Protein AF-A0A6N2SSB1-F1 (afdb_monomer_lite)

Secondary structure (DSSP, 8-state):
------------SS-HHHHHHHHHHHHT--SSS-HHHHHHHHHHHHHHHTT----SHHHHHTHHHHHHHHHHHH-S-TTT--SHHHHHHHHHHHT-TTS----TTTSPPS-----PPPP--TT----------

Radius of gyration: 21.02 Å; chains: 1; bounding box: 49×33×77 Å

Organism: NCBI:txid1689

InterPro domains:
  IPR003812 Fido domain [PF02661] (19-47)
  IPR003812 Fido domain [PS51459] (1-92)
  IPR036597 Fido-like domain superfamily [G3DSA:1.10.3290.10] (11-102)
  IPR036597 Fido-like domain superfamily [SSF140931] (17-102)

Foldseek 3Di:
DDDPDDPPDPDLPDDVVLLVVLLVQLVVVPDPDCSLVVSLVVSQVVVVVVVFDFDCVLCVVCSVLCVVLSCLCPDPDPQSNDNVSNSLSVSCRGPNVPDDRDRPVVDDRPDDPPPDDPPDDPPDDDDDDDDDD

pLDDT: mean 75.75, std 21.1, range [33.97, 97.19]

Sequence (133 aa):
MQPSSAFPQRFSAVPRRYFDFVSGLWQIHPFREGNTRTTAVFTIIYLRRLGFTVVNKPFASNARLFRDALALDNTSDPDFKDPAPLNRFIEKTLFDSSITLERLRDSAPPNQTRTALPCFDPNQSEDNGRCQI

Structure (mmCIF, N/CA/C/O backbone):
data_AF-A0A6N2SSB1-F1
#
_entry.id   AF-A0A6N2SSB1-F1
#
loop_
_atom_site.group_PDB
_atom_site.id
_atom_site.type_symbol
_atom_site.label_atom_id
_atom_site.label_alt_id
_atom_site.label_comp_id
_atom_site.label_asym_id
_atom_site.label_entity_id
_atom_site.label_seq_id
_atom_site.pdbx_PDB_ins_code
_atom_site.Cartn_x
_atom_site.Cartn_y
_atom_site.Cartn_z
_atom_site.occupancy
_atom_site.B_iso_or_equiv
_atom_site.auth_seq_id
_atom_site.auth_comp_id
_atom_site.auth_asym_id
_atom_site.auth_atom_id
_atom_site.pdbx_PDB_model_num
ATOM 1 N N . MET A 1 1 ? 1.907 -3.502 45.875 1.00 43.38 1 MET A N 1
ATOM 2 C CA . MET A 1 1 ? 0.885 -3.462 44.808 1.00 43.38 1 MET A CA 1
ATOM 3 C C . MET A 1 1 ? 1.196 -2.256 43.938 1.00 43.38 1 MET A C 1
ATOM 5 O O . MET A 1 1 ? 0.964 -1.138 44.366 1.00 43.38 1 MET A O 1
ATOM 9 N N . GLN A 1 2 ? 1.858 -2.471 42.804 1.00 41.62 2 GLN A N 1
ATOM 10 C CA . GLN A 1 2 ? 2.142 -1.427 41.814 1.00 41.62 2 GLN A CA 1
ATOM 11 C C . GLN A 1 2 ? 1.144 -1.613 40.665 1.00 41.62 2 GLN A C 1
ATOM 13 O O . GLN A 1 2 ? 0.902 -2.768 40.296 1.00 41.62 2 GLN A O 1
ATOM 18 N N . PRO A 1 3 ? 0.532 -0.551 40.117 1.00 46.78 3 PRO A N 1
ATOM 19 C CA . PRO A 1 3 ? -0.352 -0.704 38.975 1.00 46.78 3 PRO A CA 1
ATOM 20 C C . PRO A 1 3 ? 0.470 -1.121 37.750 1.00 46.78 3 PRO A C 1
ATOM 22 O O . PRO A 1 3 ? 1.358 -0.407 37.286 1.00 46.78 3 PRO A O 1
ATOM 25 N N . SER A 1 4 ? 0.161 -2.313 37.240 1.00 49.69 4 SER A N 1
ATOM 26 C CA . SER A 1 4 ? 0.591 -2.797 35.931 1.00 49.69 4 SER A CA 1
ATOM 27 C C . SER A 1 4 ? -0.144 -1.994 34.856 1.00 49.69 4 SER A C 1
ATOM 29 O O . SER A 1 4 ? -1.220 -2.372 34.400 1.00 49.69 4 SER A O 1
ATOM 31 N N . SER A 1 5 ? 0.389 -0.829 34.501 1.00 61.84 5 SER A N 1
ATOM 32 C CA . SER A 1 5 ? -0.106 -0.038 33.373 1.00 61.84 5 SER A CA 1
ATOM 33 C C . SER A 1 5 ? 1.037 0.750 32.757 1.00 61.84 5 SER A C 1
ATOM 35 O O . SER A 1 5 ? 1.177 1.954 32.955 1.00 61.84 5 SER A O 1
ATOM 37 N N . ALA A 1 6 ? 1.882 0.058 32.008 1.00 47.06 6 ALA A N 1
ATOM 38 C CA . ALA A 1 6 ? 2.792 0.724 31.101 1.00 47.06 6 ALA A CA 1
ATOM 39 C C . ALA A 1 6 ? 3.200 -0.245 29.994 1.00 47.06 6 ALA A C 1
ATOM 41 O O . ALA A 1 6 ? 4.279 -0.826 30.026 1.00 47.06 6 ALA A O 1
ATOM 42 N N . PHE A 1 7 ? 2.362 -0.354 28.964 1.00 44.50 7 PHE A N 1
ATOM 43 C CA . PHE A 1 7 ? 2.901 -0.605 27.632 1.00 44.50 7 PHE A CA 1
ATOM 44 C C . PHE A 1 7 ? 2.930 0.704 26.831 1.00 44.50 7 PHE A C 1
ATOM 46 O O . PHE A 1 7 ? 2.068 0.922 25.984 1.00 44.50 7 PHE A O 1
ATOM 53 N N . PRO A 1 8 ? 3.896 1.609 27.066 1.00 51.97 8 PRO A N 1
ATOM 54 C CA . PRO A 1 8 ? 4.275 2.596 26.083 1.00 51.97 8 PRO A CA 1
ATOM 55 C C . PRO A 1 8 ? 5.495 2.038 25.361 1.00 51.97 8 PRO A C 1
ATOM 57 O O . PRO A 1 8 ? 6.631 2.334 25.715 1.00 51.97 8 PRO A O 1
ATOM 60 N N . GLN A 1 9 ? 5.272 1.192 24.362 1.00 39.72 9 GLN A N 1
ATOM 61 C CA . GLN A 1 9 ? 6.327 0.879 23.413 1.00 39.72 9 GLN A CA 1
ATOM 62 C C . GLN A 1 9 ? 5.796 1.185 22.027 1.00 39.72 9 GLN A C 1
ATOM 64 O O . GLN A 1 9 ? 4.949 0.484 21.480 1.00 39.72 9 GLN A O 1
ATOM 69 N N . ARG A 1 10 ? 6.302 2.299 21.501 1.00 49.25 10 ARG A N 1
ATOM 70 C CA . ARG A 1 10 ? 6.124 2.843 20.156 1.00 49.25 10 ARG A CA 1
ATOM 71 C C . ARG A 1 10 ? 6.793 1.922 19.119 1.00 49.25 10 ARG A C 1
ATOM 73 O O . ARG A 1 10 ? 7.565 2.371 18.285 1.00 49.25 10 ARG A O 1
ATOM 80 N N . PHE A 1 11 ? 6.543 0.620 19.219 1.00 44.78 11 PHE A N 1
ATOM 81 C CA . PHE A 1 11 ? 6.781 -0.351 18.166 1.00 44.78 11 PHE A CA 1
ATOM 82 C C . PHE A 1 11 ? 5.594 -0.214 17.224 1.00 44.78 11 PHE A C 1
ATOM 84 O O . PHE A 1 11 ? 4.458 -0.408 17.652 1.00 44.78 11 PHE A O 1
ATOM 91 N N . SER A 1 12 ? 5.844 0.174 15.973 1.00 55.66 12 SER A N 1
ATOM 92 C CA . SER A 1 12 ? 4.850 0.158 14.897 1.00 55.66 12 SER A CA 1
ATOM 93 C C . SER A 1 12 ? 4.002 -1.108 15.035 1.00 55.66 12 SER A C 1
ATOM 95 O O . SER A 1 12 ? 4.525 -2.214 14.904 1.00 55.66 12 SER A O 1
ATOM 97 N N . ALA A 1 13 ? 2.723 -0.968 15.382 1.00 63.47 13 ALA A N 1
ATOM 98 C CA . ALA A 1 13 ? 1.907 -2.077 15.876 1.00 63.47 13 ALA A CA 1
ATOM 99 C C . ALA A 1 13 ? 1.599 -3.161 14.813 1.00 63.47 13 ALA A C 1
ATOM 101 O O . ALA A 1 13 ? 0.889 -4.125 15.088 1.00 63.47 13 ALA A O 1
ATOM 102 N N . VAL A 1 14 ? 2.196 -3.049 13.621 1.00 71.25 14 VAL A N 1
ATOM 103 C CA . VAL A 1 14 ? 2.289 -4.093 12.600 1.00 71.25 14 VAL A CA 1
ATOM 104 C C . VAL A 1 14 ? 3.758 -4.284 12.184 1.00 71.25 14 VAL A C 1
ATOM 106 O O . VAL A 1 14 ? 4.408 -3.306 11.808 1.00 71.25 14 VAL A O 1
ATOM 109 N N . PRO A 1 15 ? 4.301 -5.520 12.212 1.00 80.50 15 PRO A N 1
ATOM 110 C CA . PRO A 1 15 ? 5.667 -5.793 11.767 1.00 80.50 15 PRO A CA 1
ATOM 111 C C . PRO A 1 15 ? 5.891 -5.428 10.295 1.00 80.50 15 PRO A C 1
ATOM 113 O O . PRO A 1 15 ? 5.079 -5.781 9.443 1.00 80.50 15 PRO A O 1
ATOM 116 N N . ARG A 1 16 ? 7.050 -4.839 9.967 1.00 83.81 16 ARG A N 1
ATOM 117 C CA . ARG A 1 16 ? 7.425 -4.443 8.593 1.00 83.81 16 ARG A CA 1
ATOM 118 C C . ARG A 1 16 ? 7.243 -5.551 7.544 1.00 83.81 16 ARG A C 1
ATOM 120 O O . ARG A 1 16 ? 6.784 -5.273 6.443 1.00 83.81 16 ARG A O 1
ATOM 127 N N . ARG A 1 17 ? 7.496 -6.812 7.914 1.00 86.31 17 ARG A N 1
ATOM 128 C CA . ARG A 1 17 ? 7.315 -7.987 7.037 1.00 86.31 17 ARG A CA 1
ATOM 129 C C . ARG A 1 17 ? 5.903 -8.117 6.461 1.00 86.31 17 ARG 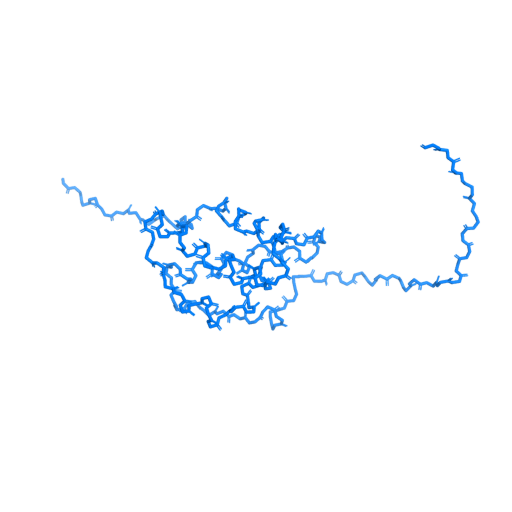A C 1
ATOM 131 O O . ARG A 1 17 ? 5.730 -8.673 5.383 1.00 86.31 17 ARG A O 1
ATOM 138 N N . TYR A 1 18 ? 4.891 -7.622 7.173 1.00 87.62 18 TYR A N 1
ATOM 139 C CA . TYR A 1 18 ? 3.526 -7.566 6.659 1.00 87.62 18 TYR A CA 1
ATOM 140 C C . TYR A 1 18 ? 3.433 -6.623 5.449 1.00 87.62 18 TYR A C 1
ATOM 142 O O . TYR A 1 18 ? 2.816 -6.973 4.443 1.00 87.62 18 TYR A O 1
ATOM 150 N N . PHE A 1 19 ? 4.066 -5.449 5.532 1.00 89.12 19 PHE A N 1
ATOM 151 C CA . PHE A 1 19 ? 4.087 -4.475 4.442 1.00 89.12 19 PHE A CA 1
ATOM 152 C C . PHE A 1 19 ? 4.850 -5.023 3.240 1.00 89.12 19 PHE A C 1
ATOM 154 O O . PHE A 1 19 ? 4.327 -4.951 2.134 1.00 89.12 19 PHE A O 1
ATOM 161 N N . ASP A 1 20 ? 5.994 -5.675 3.465 1.00 91.56 20 ASP A N 1
ATOM 162 C CA . ASP A 1 20 ? 6.781 -6.300 2.392 1.00 91.56 20 ASP A CA 1
ATOM 163 C C . ASP A 1 20 ? 5.969 -7.365 1.641 1.00 91.56 20 ASP A C 1
ATOM 165 O O . ASP A 1 20 ? 6.020 -7.450 0.417 1.00 91.56 20 ASP A O 1
ATOM 169 N N . PHE A 1 21 ? 5.160 -8.150 2.357 1.00 94.44 21 PHE A N 1
ATOM 170 C CA . PHE A 1 21 ? 4.291 -9.147 1.738 1.00 94.44 21 PHE A CA 1
ATOM 171 C C . PHE A 1 21 ? 3.169 -8.520 0.899 1.00 94.44 21 PHE A C 1
ATOM 173 O O . PHE A 1 21 ? 2.922 -8.955 -0.224 1.00 94.44 21 PHE A O 1
ATOM 180 N N . VAL A 1 22 ? 2.496 -7.485 1.414 1.00 94.88 22 VAL A N 1
ATOM 181 C CA . VAL A 1 22 ? 1.456 -6.758 0.661 1.00 94.88 22 VAL A CA 1
ATOM 182 C C . VAL A 1 22 ? 2.048 -6.082 -0.579 1.00 94.88 22 VAL A C 1
ATOM 184 O O . VAL A 1 22 ? 1.446 -6.124 -1.653 1.00 94.88 22 VAL A O 1
ATOM 187 N N . SER A 1 23 ? 3.225 -5.482 -0.421 1.00 95.38 23 SER A N 1
ATOM 188 C CA . SER A 1 23 ? 3.977 -4.815 -1.477 1.00 95.38 23 SER A CA 1
ATOM 189 C C . SER A 1 23 ? 4.402 -5.801 -2.566 1.00 95.38 23 SER A C 1
ATOM 191 O O . SER A 1 23 ? 4.066 -5.613 -3.734 1.00 95.38 23 SER A O 1
ATOM 193 N N . GLY A 1 24 ? 4.995 -6.932 -2.177 1.00 96.06 24 GLY A N 1
ATOM 194 C CA . GLY A 1 24 ? 5.365 -8.006 -3.096 1.00 96.06 24 GLY A CA 1
ATOM 195 C C . GLY A 1 24 ? 4.165 -8.624 -3.817 1.00 96.06 24 GLY A C 1
ATOM 196 O O . GLY A 1 24 ? 4.234 -8.879 -5.017 1.00 96.06 24 GLY A O 1
ATOM 197 N N . LEU A 1 25 ? 3.027 -8.802 -3.132 1.00 95.88 25 LEU A N 1
ATOM 198 C CA . LEU A 1 25 ? 1.793 -9.272 -3.771 1.00 95.88 25 LEU A CA 1
ATOM 199 C C . LEU A 1 25 ? 1.330 -8.317 -4.878 1.00 95.88 25 LEU A C 1
ATOM 201 O O . LEU A 1 25 ? 0.876 -8.766 -5.930 1.00 95.88 25 LEU A O 1
ATOM 205 N N . TRP A 1 26 ? 1.433 -7.005 -4.647 1.00 97.19 26 TRP A N 1
ATOM 206 C CA . TRP A 1 26 ? 1.115 -6.013 -5.669 1.00 97.19 26 TRP A CA 1
ATOM 207 C C . TRP A 1 26 ? 2.100 -6.078 -6.839 1.00 97.19 26 TRP A C 1
ATOM 209 O O . TRP A 1 26 ? 1.636 -6.104 -7.977 1.00 97.19 26 TRP A O 1
ATOM 219 N N . GLN A 1 27 ? 3.406 -6.187 -6.574 1.00 96.81 27 GLN A N 1
ATOM 220 C CA . GLN A 1 27 ? 4.469 -6.238 -7.589 1.00 96.81 27 GLN A CA 1
ATOM 221 C C . GLN A 1 27 ? 4.331 -7.407 -8.574 1.00 96.81 27 GLN A C 1
ATOM 223 O O . GLN A 1 27 ? 4.671 -7.266 -9.746 1.00 96.81 27 GLN A O 1
ATOM 228 N N . ILE A 1 28 ? 3.807 -8.553 -8.126 1.00 96.56 28 ILE A N 1
ATOM 229 C CA . ILE A 1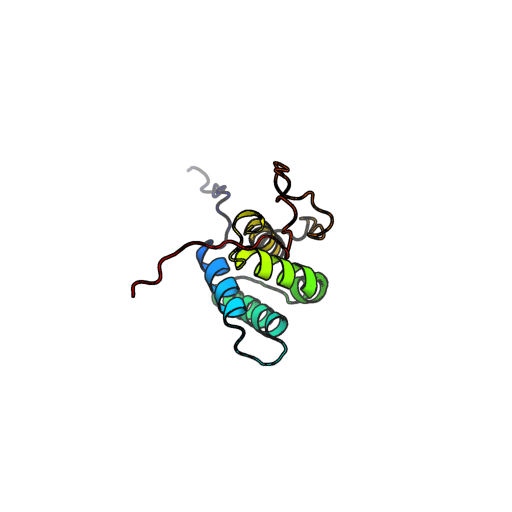 28 ? 3.571 -9.722 -8.991 1.00 96.56 28 ILE A CA 1
ATOM 230 C C . ILE A 1 28 ? 2.541 -9.417 -10.096 1.00 96.56 28 ILE A C 1
ATOM 232 O O . ILE A 1 28 ? 2.552 -10.077 -11.131 1.00 96.56 28 ILE A O 1
ATOM 236 N N . HIS A 1 29 ? 1.659 -8.426 -9.895 1.00 94.69 29 HIS A N 1
ATOM 237 C CA . HIS A 1 29 ? 0.609 -8.026 -10.843 1.00 94.69 29 HIS A CA 1
ATOM 238 C C . HIS A 1 29 ? -0.153 -9.211 -11.483 1.00 94.69 29 HIS A C 1
ATOM 240 O O . HIS A 1 29 ? -0.209 -9.331 -12.708 1.00 94.69 29 HIS A O 1
ATOM 246 N N . PRO A 1 30 ? -0.778 -10.093 -10.678 1.00 95.38 30 PRO A N 1
ATOM 247 C CA . PRO A 1 30 ? -1.371 -11.336 -11.182 1.00 95.38 30 PRO A CA 1
ATOM 248 C C . PRO A 1 30 ? -2.625 -11.140 -12.051 1.00 95.38 30 PRO A C 1
ATOM 250 O O . PRO A 1 30 ? -3.034 -12.065 -12.752 1.00 95.38 30 PRO A O 1
ATOM 253 N N . PHE A 1 31 ? -3.268 -9.969 -12.006 1.00 96.25 31 PHE A N 1
ATOM 254 C CA . PHE A 1 31 ? -4.480 -9.680 -12.774 1.00 96.25 31 PHE A CA 1
ATOM 255 C C . PHE A 1 31 ? -4.203 -8.713 -13.926 1.00 96.25 31 PHE A C 1
ATOM 257 O O . PHE A 1 31 ? -3.360 -7.824 -13.816 1.00 96.25 31 PHE A O 1
ATOM 264 N N . ARG A 1 32 ? -4.991 -8.820 -15.006 1.00 95.56 32 ARG A N 1
ATOM 265 C CA . ARG A 1 32 ? -4.948 -7.862 -16.129 1.00 95.56 32 ARG A CA 1
ATOM 266 C C . ARG A 1 32 ? -5.303 -6.441 -15.691 1.00 95.56 32 ARG A C 1
ATOM 268 O O . ARG A 1 32 ? -4.691 -5.485 -16.146 1.00 95.56 32 ARG A O 1
ATOM 275 N N . GLU A 1 33 ? -6.284 -6.314 -14.801 1.00 95.31 33 GLU A N 1
ATOM 276 C CA . GLU A 1 33 ? -6.751 -5.043 -14.257 1.00 95.31 33 GLU A CA 1
ATOM 277 C C . GLU A 1 33 ? -7.125 -5.199 -12.784 1.00 95.31 33 GLU A C 1
ATOM 279 O O . GLU A 1 33 ? -7.446 -6.285 -12.305 1.00 95.31 33 GLU A O 1
ATOM 284 N N . GLY A 1 34 ? -7.102 -4.086 -12.052 1.00 94.50 34 GLY A N 1
ATOM 285 C CA . GLY A 1 34 ? -7.588 -4.052 -10.676 1.00 94.50 34 GLY A CA 1
ATOM 286 C C . GLY A 1 34 ? -6.597 -4.527 -9.611 1.00 94.50 34 GLY A C 1
ATOM 287 O O . GLY A 1 34 ? -7.008 -4.621 -8.459 1.00 94.50 34 GLY A O 1
ATOM 288 N N . ASN A 1 35 ? -5.311 -4.736 -9.929 1.00 95.69 35 ASN A N 1
ATOM 289 C CA . ASN A 1 35 ? -4.287 -5.162 -8.956 1.00 95.69 35 ASN A CA 1
ATOM 290 C C . ASN A 1 35 ? -4.305 -4.316 -7.674 1.00 95.69 35 ASN A C 1
ATOM 292 O O . ASN A 1 35 ? -4.452 -4.857 -6.587 1.00 95.69 35 ASN A O 1
ATOM 296 N N . THR A 1 36 ? -4.289 -2.984 -7.781 1.00 95.38 36 THR A N 1
ATOM 297 C CA . THR A 1 36 ? -4.359 -2.095 -6.606 1.00 95.38 36 THR A CA 1
ATOM 298 C C . THR A 1 36 ? -5.631 -2.299 -5.776 1.00 95.38 36 THR A C 1
ATOM 300 O O . THR A 1 36 ? -5.565 -2.309 -4.548 1.00 95.38 36 THR A O 1
ATOM 303 N N . ARG A 1 37 ? -6.796 -2.469 -6.419 1.00 95.50 37 ARG A N 1
ATOM 304 C CA . ARG A 1 37 ? -8.070 -2.677 -5.711 1.00 95.50 37 ARG A CA 1
ATOM 305 C C . ARG A 1 37 ? -8.072 -4.030 -5.003 1.00 95.50 37 ARG A C 1
ATOM 307 O O . ARG A 1 37 ? -8.458 -4.099 -3.840 1.00 95.50 37 ARG A O 1
ATOM 314 N N . THR A 1 38 ? -7.621 -5.078 -5.685 1.00 96.44 38 THR A N 1
ATOM 315 C CA . THR A 1 38 ? -7.548 -6.429 -5.126 1.00 96.44 38 THR A CA 1
ATOM 316 C C . THR A 1 38 ? -6.547 -6.501 -3.979 1.00 96.44 38 THR A C 1
ATOM 318 O O . THR A 1 38 ? -6.894 -7.024 -2.924 1.00 96.44 38 THR A O 1
ATOM 321 N N . THR A 1 39 ? -5.363 -5.893 -4.120 1.00 96.50 39 THR A N 1
ATOM 322 C CA . THR A 1 39 ? -4.385 -5.770 -3.031 1.00 96.50 39 THR A CA 1
ATOM 323 C C . THR A 1 39 ? -4.989 -5.032 -1.839 1.00 96.50 39 THR A C 1
ATOM 325 O O . THR A 1 39 ? -4.889 -5.531 -0.728 1.00 96.50 39 THR A O 1
ATOM 328 N N . ALA A 1 40 ? -5.683 -3.904 -2.038 1.00 95.44 40 ALA A N 1
ATOM 329 C CA . ALA A 1 40 ? -6.313 -3.167 -0.937 1.00 95.44 40 ALA A CA 1
ATOM 330 C C . ALA A 1 40 ? -7.347 -4.016 -0.175 1.00 95.44 40 ALA A C 1
ATOM 332 O O . ALA A 1 40 ? -7.330 -4.075 1.055 1.00 95.44 40 ALA A O 1
ATO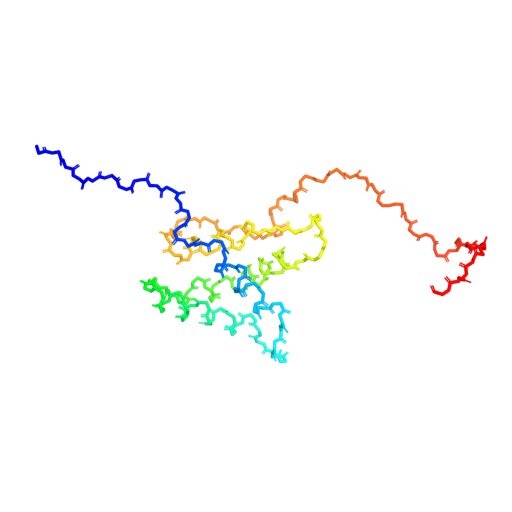M 333 N N . VAL A 1 41 ? -8.228 -4.716 -0.897 1.00 95.38 41 VAL A N 1
ATOM 334 C CA . VAL A 1 41 ? -9.221 -5.619 -0.290 1.00 95.38 41 VAL A CA 1
ATOM 335 C C . VAL A 1 41 ? -8.533 -6.768 0.447 1.00 95.38 41 VAL A C 1
ATOM 337 O O . VAL A 1 41 ? -8.912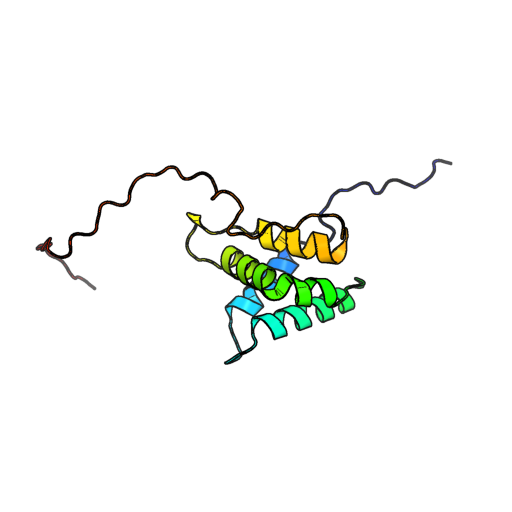 -7.083 1.576 1.00 95.38 41 VAL A O 1
ATOM 340 N N . PHE A 1 42 ? -7.494 -7.355 -0.147 1.00 95.50 42 PHE A N 1
ATOM 341 C CA . PHE A 1 42 ? -6.686 -8.389 0.487 1.00 95.50 42 PHE A CA 1
ATOM 342 C C . PHE A 1 42 ? -6.045 -7.895 1.790 1.00 95.50 42 PHE A C 1
ATOM 344 O O . PHE A 1 42 ? -6.206 -8.542 2.819 1.00 95.50 42 PHE A O 1
ATOM 351 N N . THR A 1 43 ? -5.398 -6.726 1.781 1.00 94.12 43 THR A N 1
ATOM 352 C CA . THR A 1 43 ? -4.802 -6.077 2.960 1.00 94.12 43 THR A CA 1
ATOM 353 C C . THR A 1 43 ? -5.834 -5.909 4.079 1.00 94.12 43 THR A C 1
ATOM 355 O O . THR A 1 43 ? -5.564 -6.264 5.224 1.00 94.12 43 THR A O 1
ATOM 358 N N . ILE A 1 44 ? -7.046 -5.439 3.759 1.00 92.44 44 ILE A N 1
ATOM 359 C CA . ILE A 1 44 ? -8.136 -5.293 4.738 1.00 92.44 44 ILE A CA 1
ATOM 360 C C . ILE A 1 44 ? -8.518 -6.649 5.342 1.00 92.44 44 ILE A C 1
ATOM 362 O O . ILE A 1 44 ? -8.625 -6.773 6.562 1.00 92.44 44 ILE A O 1
ATOM 366 N N . ILE A 1 45 ? -8.746 -7.666 4.505 1.00 94.38 45 ILE A N 1
ATOM 367 C CA . ILE A 1 45 ? -9.145 -9.002 4.969 1.00 94.38 45 ILE A CA 1
ATOM 368 C C . ILE A 1 45 ? -8.024 -9.629 5.802 1.00 94.38 45 ILE A C 1
ATOM 370 O O . ILE A 1 45 ? -8.302 -10.204 6.853 1.00 94.38 45 ILE A O 1
ATOM 374 N N . TYR A 1 46 ? -6.770 -9.489 5.377 1.00 92.56 46 TYR A N 1
ATOM 375 C CA . TYR A 1 46 ? -5.624 -10.067 6.063 1.00 92.56 46 TYR A CA 1
ATOM 376 C C . TYR A 1 46 ? -5.416 -9.436 7.446 1.00 92.56 46 TYR A C 1
ATOM 378 O O . TYR A 1 46 ? -5.334 -10.158 8.436 1.00 92.56 46 TYR A O 1
ATOM 386 N N . LEU A 1 47 ? -5.465 -8.105 7.559 1.00 89.81 47 LEU A N 1
ATOM 387 C CA . LEU A 1 47 ? -5.390 -7.417 8.856 1.00 89.81 47 LEU A CA 1
ATOM 388 C C . LEU A 1 47 ? -6.551 -7.794 9.779 1.00 89.81 47 LEU A C 1
ATOM 390 O O . LEU A 1 47 ? -6.339 -8.032 10.965 1.00 89.81 47 LEU A O 1
ATOM 394 N N . ARG A 1 48 ? -7.769 -7.930 9.241 1.00 89.94 48 ARG A N 1
ATOM 395 C CA . ARG A 1 48 ? -8.920 -8.419 10.017 1.00 89.94 48 ARG A CA 1
ATOM 396 C C . ARG A 1 48 ? -8.713 -9.841 10.528 1.00 89.94 48 ARG A C 1
ATOM 398 O O . ARG A 1 48 ? -9.085 -10.134 11.659 1.00 89.94 48 ARG A O 1
ATOM 405 N N . ARG A 1 49 ? -8.089 -10.720 9.735 1.00 92.12 49 ARG A N 1
ATOM 406 C CA . ARG A 1 49 ? -7.719 -12.076 10.179 1.00 92.12 49 ARG A CA 1
ATOM 407 C C . ARG A 1 49 ? -6.667 -12.072 11.286 1.00 92.12 49 ARG A C 1
ATOM 409 O O . ARG A 1 49 ? -6.679 -12.984 12.102 1.00 92.12 49 ARG A O 1
ATOM 416 N N . LEU A 1 50 ? -5.821 -11.046 11.345 1.00 87.94 50 LEU A N 1
ATOM 417 C CA . LEU A 1 50 ? -4.847 -10.831 12.419 1.00 87.94 50 LEU A CA 1
ATOM 418 C C . LEU A 1 50 ? -5.440 -10.130 13.660 1.00 87.94 50 LEU A C 1
ATOM 420 O O . LEU A 1 50 ? -4.718 -9.904 14.624 1.00 87.94 50 LEU A O 1
ATOM 424 N N . GLY A 1 51 ? -6.737 -9.797 13.657 1.00 87.12 51 GLY A N 1
ATOM 425 C CA . GLY A 1 51 ? -7.435 -9.187 14.796 1.00 87.12 51 GLY A CA 1
ATOM 426 C C . GLY A 1 51 ? -7.548 -7.659 14.753 1.00 87.12 51 GLY A C 1
ATOM 427 O O . GLY A 1 51 ? -8.089 -7.066 15.684 1.00 87.12 51 GLY A O 1
ATOM 428 N N . PHE A 1 52 ? -7.094 -7.001 13.681 1.00 85.56 52 PHE A N 1
ATOM 429 C CA . PHE A 1 52 ? -7.230 -5.548 13.537 1.00 85.56 52 PHE A CA 1
ATOM 430 C C . PHE A 1 52 ? -8.624 -5.145 13.039 1.00 85.56 52 PHE A C 1
ATOM 432 O O . PHE A 1 52 ? -9.188 -5.749 12.123 1.00 85.56 52 PHE A O 1
ATOM 439 N N . THR A 1 53 ? -9.156 -4.045 13.575 1.00 85.31 53 THR A N 1
ATOM 440 C CA . THR A 1 53 ? -10.407 -3.449 13.086 1.00 85.31 53 THR A CA 1
ATOM 441 C C . THR A 1 53 ? -10.109 -2.461 11.964 1.00 85.31 53 THR A C 1
ATOM 443 O O . THR A 1 53 ? -9.811 -1.298 12.205 1.00 85.31 53 THR A O 1
ATOM 446 N N . VAL A 1 54 ? -10.186 -2.934 10.718 1.00 87.06 54 VAL A N 1
ATOM 447 C CA . VAL A 1 54 ? -9.876 -2.124 9.527 1.00 87.06 54 VAL A CA 1
ATOM 448 C C . VAL A 1 54 ? -11.137 -1.825 8.725 1.00 87.06 54 VAL A C 1
ATOM 450 O O . VAL A 1 54 ? -11.922 -2.731 8.431 1.00 87.06 54 VAL A O 1
ATOM 453 N N . VAL A 1 55 ? -11.327 -0.567 8.325 1.00 87.06 55 VAL A N 1
ATOM 454 C CA . VAL A 1 55 ? -12.423 -0.115 7.450 1.00 87.06 55 VAL A CA 1
ATOM 455 C C . VAL A 1 55 ? -11.917 0.170 6.032 1.00 87.06 55 VAL A C 1
ATOM 457 O O . VAL A 1 55 ? -10.763 0.524 5.833 1.00 87.06 55 VAL A O 1
ATOM 460 N N . ASN A 1 56 ? -12.786 0.050 5.024 1.00 88.75 56 ASN A N 1
ATOM 461 C CA . ASN A 1 56 ? -12.413 0.278 3.618 1.00 88.75 56 ASN A CA 1
ATOM 462 C C . ASN A 1 56 ? -12.194 1.766 3.273 1.00 88.75 56 ASN A C 1
ATOM 464 O O . ASN A 1 56 ? -11.510 2.097 2.308 1.00 88.75 56 ASN A O 1
ATOM 468 N N . LYS A 1 57 ? -12.779 2.683 4.053 1.00 88.94 57 LYS A N 1
ATOM 469 C CA . LYS A 1 57 ? -12.825 4.118 3.729 1.00 88.94 57 LYS A CA 1
ATOM 470 C C . LYS A 1 57 ? -11.437 4.734 3.435 1.00 88.94 57 LYS A C 1
ATOM 472 O O . LYS A 1 57 ? -11.326 5.387 2.401 1.00 88.94 57 LYS A O 1
ATOM 477 N N . PRO A 1 58 ? -10.370 4.497 4.228 1.00 87.12 58 PRO A N 1
ATOM 478 C CA . PRO A 1 58 ? -9.032 5.017 3.933 1.00 87.12 58 PRO A CA 1
ATOM 479 C C . PRO A 1 58 ? -8.472 4.546 2.588 1.00 87.12 58 PRO A C 1
ATOM 481 O O . PRO A 1 58 ? -7.914 5.361 1.856 1.00 87.12 58 PRO A O 1
ATOM 484 N N . PHE A 1 59 ? -8.679 3.276 2.226 1.00 90.50 59 PHE A N 1
ATOM 485 C CA . PHE A 1 59 ? -8.242 2.711 0.946 1.00 90.50 59 PHE A CA 1
ATOM 486 C C . PHE A 1 59 ? -9.026 3.287 -0.234 1.00 90.50 59 PHE A C 1
ATOM 488 O O . PHE A 1 59 ? -8.431 3.662 -1.241 1.00 90.50 59 PHE A O 1
ATOM 495 N N . ALA A 1 60 ? -10.348 3.414 -0.104 1.00 88.75 60 ALA A N 1
ATOM 496 C CA . ALA A 1 60 ? -11.193 3.976 -1.153 1.00 88.75 60 ALA A CA 1
ATOM 497 C C . ALA A 1 60 ? -10.887 5.463 -1.406 1.00 88.75 60 ALA A C 1
ATOM 499 O O . ALA A 1 60 ? -10.750 5.881 -2.554 1.00 88.75 60 ALA A O 1
ATOM 500 N N . SER A 1 61 ? -10.730 6.256 -0.340 1.00 88.88 61 SER A N 1
ATOM 501 C CA . SER A 1 61 ? -10.477 7.699 -0.440 1.00 88.88 61 SER A CA 1
ATOM 502 C C . SER A 1 61 ? -9.049 8.050 -0.871 1.00 88.88 61 SER A C 1
ATOM 504 O O . SER A 1 61 ? -8.826 9.151 -1.362 1.00 88.88 61 SER A O 1
ATOM 506 N N . ASN A 1 62 ? -8.086 7.135 -0.719 1.00 90.56 62 ASN A N 1
ATOM 507 C CA . ASN A 1 62 ? -6.666 7.387 -0.995 1.00 90.56 62 ASN A CA 1
ATOM 508 C C . ASN A 1 62 ? -6.051 6.341 -1.939 1.00 90.56 62 ASN A C 1
ATOM 510 O O . ASN A 1 62 ? -4.848 6.093 -1.891 1.00 90.56 62 ASN A O 1
ATOM 514 N N . ALA A 1 63 ? -6.851 5.733 -2.819 1.00 90.62 63 ALA A N 1
ATOM 515 C CA . ALA A 1 63 ? -6.412 4.631 -3.681 1.00 90.62 63 ALA A CA 1
ATOM 516 C C . ALA A 1 63 ? -5.167 4.967 -4.524 1.00 90.62 63 ALA A C 1
ATOM 518 O O . ALA A 1 63 ? -4.286 4.127 -4.703 1.00 90.62 63 ALA A O 1
ATOM 519 N N . ARG A 1 64 ? -5.072 6.210 -5.016 1.00 91.94 64 ARG A N 1
ATOM 520 C CA . ARG A 1 64 ? -3.902 6.684 -5.766 1.00 91.94 64 ARG A CA 1
ATOM 521 C C . ARG A 1 64 ? -2.649 6.743 -4.895 1.00 91.94 64 ARG A C 1
ATOM 523 O O . ARG A 1 64 ? -1.608 6.275 -5.325 1.00 91.94 64 ARG A O 1
ATOM 530 N N . LEU A 1 65 ? -2.764 7.270 -3.678 1.00 92.50 65 LEU A N 1
ATOM 531 C CA . LEU A 1 65 ? -1.641 7.346 -2.746 1.00 92.50 65 LEU A CA 1
ATOM 532 C C . LEU A 1 65 ? -1.188 5.950 -2.318 1.00 92.50 65 LEU A C 1
ATOM 534 O O . LEU A 1 65 ? 0.006 5.693 -2.284 1.00 92.50 65 LEU A O 1
ATOM 538 N N . PHE A 1 66 ? -2.127 5.031 -2.075 1.00 94.50 66 PHE A N 1
ATOM 539 C CA . PHE A 1 66 ? -1.801 3.636 -1.785 1.00 94.50 66 PHE A CA 1
ATOM 540 C C . PHE A 1 66 ? -1.029 2.978 -2.938 1.00 94.50 66 PHE A C 1
ATOM 542 O O . PHE A 1 66 ? -0.001 2.354 -2.704 1.00 94.50 66 PHE A O 1
ATOM 549 N N . ARG A 1 67 ? -1.467 3.171 -4.191 1.00 95.38 67 ARG A N 1
ATOM 550 C CA . ARG A 1 67 ? -0.731 2.702 -5.377 1.00 95.38 67 ARG A CA 1
ATOM 551 C C . ARG A 1 67 ? 0.671 3.303 -5.456 1.00 95.38 67 ARG A C 1
ATOM 553 O O . ARG A 1 67 ? 1.622 2.574 -5.701 1.00 95.38 67 ARG A O 1
ATOM 560 N N . ASP A 1 68 ? 0.782 4.617 -5.295 1.00 95.44 68 ASP A N 1
ATOM 561 C CA . ASP A 1 68 ? 2.054 5.322 -5.448 1.00 95.44 68 ASP A CA 1
ATOM 562 C C . ASP A 1 68 ? 3.040 4.897 -4.342 1.00 95.44 68 ASP A C 1
ATOM 564 O O . ASP A 1 68 ? 4.210 4.664 -4.618 1.00 95.44 68 ASP A O 1
ATOM 568 N N . ALA A 1 69 ? 2.550 4.672 -3.120 1.00 95.19 69 ALA A N 1
ATOM 569 C CA . ALA A 1 69 ? 3.336 4.114 -2.024 1.00 95.19 69 ALA A CA 1
ATOM 570 C C . ALA A 1 69 ? 3.829 2.682 -2.305 1.00 95.19 69 ALA A C 1
ATOM 572 O O . ALA A 1 69 ? 4.979 2.367 -2.015 1.00 95.19 69 ALA A O 1
ATOM 573 N N . LEU A 1 70 ? 2.990 1.824 -2.899 1.00 96.06 70 LEU A N 1
ATOM 574 C CA . LEU A 1 70 ? 3.398 0.477 -3.324 1.00 96.06 70 LEU A CA 1
ATOM 575 C C . LEU A 1 70 ? 4.450 0.526 -4.443 1.00 96.06 70 LEU A C 1
ATOM 577 O O . LEU A 1 70 ? 5.373 -0.283 -4.451 1.00 96.06 70 LEU A O 1
ATOM 581 N N . ALA A 1 71 ? 4.335 1.475 -5.375 1.00 95.56 71 ALA A N 1
ATOM 582 C CA . ALA A 1 71 ? 5.311 1.650 -6.447 1.00 95.56 71 ALA A CA 1
ATOM 583 C C . ALA A 1 71 ? 6.682 2.102 -5.912 1.00 95.56 71 ALA A C 1
ATOM 585 O O . ALA A 1 71 ? 7.702 1.559 -6.331 1.00 95.56 71 ALA A O 1
ATOM 586 N N . LEU A 1 72 ? 6.712 3.042 -4.960 1.00 94.88 72 LEU A N 1
ATOM 587 C CA . LEU A 1 72 ? 7.957 3.494 -4.322 1.00 94.88 72 LEU A CA 1
ATOM 588 C C . LEU A 1 72 ? 8.614 2.408 -3.466 1.00 94.88 72 LEU A C 1
ATOM 590 O O . LEU A 1 72 ? 9.836 2.335 -3.411 1.00 94.88 72 LEU A O 1
ATOM 594 N N . ASP A 1 73 ? 7.837 1.535 -2.827 1.00 95.19 73 ASP A N 1
ATOM 595 C CA . ASP A 1 73 ? 8.406 0.440 -2.034 1.00 95.19 73 ASP A CA 1
ATOM 596 C C . ASP A 1 73 ? 9.006 -0.674 -2.925 1.00 95.19 73 ASP A C 1
ATOM 598 O O . ASP A 1 73 ? 9.995 -1.311 -2.551 1.00 95.19 73 ASP A O 1
ATOM 602 N N . ASN A 1 74 ? 8.469 -0.867 -4.139 1.00 94.94 74 ASN A N 1
ATOM 603 C CA . ASN A 1 74 ? 8.923 -1.906 -5.075 1.00 94.94 74 ASN A CA 1
ATOM 604 C C . ASN A 1 74 ? 9.886 -1.437 -6.172 1.00 94.94 74 ASN A C 1
ATOM 606 O O . ASN A 1 74 ? 10.408 -2.281 -6.904 1.00 94.94 74 ASN A O 1
ATOM 610 N N . THR A 1 75 ? 10.135 -0.134 -6.323 1.00 94.12 75 THR A N 1
ATOM 611 C CA . THR A 1 75 ? 11.046 0.340 -7.372 1.00 94.12 75 THR A CA 1
ATOM 612 C C . THR A 1 75 ? 12.441 -0.280 -7.221 1.00 94.12 75 THR A C 1
ATOM 614 O O . THR A 1 75 ? 12.925 -0.554 -6.115 1.00 94.12 75 THR A O 1
ATOM 617 N N . SER A 1 76 ? 13.066 -0.551 -8.368 1.00 91.69 76 SER A N 1
ATOM 618 C CA . SER A 1 76 ? 14.445 -1.048 -8.445 1.00 91.69 76 SER A CA 1
ATOM 619 C C . SER A 1 76 ? 15.465 0.088 -8.402 1.00 91.69 76 SER A C 1
ATOM 621 O O . SER A 1 76 ? 16.630 -0.162 -8.116 1.00 91.69 76 SER A O 1
ATOM 623 N N . ASP A 1 77 ? 15.025 1.320 -8.673 1.00 93.19 77 ASP A N 1
ATOM 624 C CA . ASP A 1 77 ? 15.868 2.507 -8.599 1.00 93.19 77 ASP A CA 1
ATOM 625 C C . ASP A 1 77 ? 16.070 2.913 -7.126 1.00 93.19 77 ASP A C 1
ATOM 627 O O . ASP A 1 77 ? 15.089 3.257 -6.454 1.00 93.19 77 ASP A O 1
ATOM 631 N N . PRO A 1 78 ? 17.304 2.854 -6.594 1.00 90.62 78 PRO A N 1
ATOM 632 C CA . PRO A 1 78 ? 17.572 3.153 -5.193 1.00 90.62 78 PRO A CA 1
ATOM 633 C C . PRO A 1 78 ? 17.278 4.610 -4.822 1.00 90.62 78 PRO A C 1
ATOM 635 O O . PRO A 1 78 ? 16.923 4.858 -3.672 1.00 90.62 78 PRO A O 1
ATOM 638 N N . ASP A 1 79 ? 17.359 5.549 -5.769 1.00 90.31 79 ASP A N 1
ATOM 639 C CA . ASP A 1 79 ? 17.158 6.978 -5.500 1.00 90.31 79 ASP A CA 1
ATOM 640 C C . ASP A 1 79 ? 15.680 7.308 -5.242 1.00 90.31 79 ASP A C 1
ATOM 642 O O . ASP A 1 79 ? 15.351 8.272 -4.548 1.00 90.31 79 ASP A O 1
ATOM 646 N N . PHE A 1 80 ? 14.776 6.477 -5.767 1.00 87.31 80 PHE A N 1
ATOM 647 C CA . PHE A 1 80 ? 13.329 6.619 -5.591 1.00 87.31 80 PHE A CA 1
ATOM 648 C C . PHE A 1 80 ? 12.729 5.590 -4.633 1.00 87.31 80 PHE A C 1
ATOM 650 O O . PHE A 1 80 ? 11.527 5.641 -4.362 1.00 87.31 80 PHE A O 1
ATOM 657 N N . LYS A 1 81 ? 13.524 4.640 -4.130 1.00 91.06 81 LYS A N 1
ATOM 658 C CA . LYS A 1 81 ? 13.019 3.593 -3.247 1.00 91.06 81 LYS A CA 1
ATOM 659 C C . LYS A 1 81 ? 12.735 4.149 -1.861 1.00 91.06 81 LYS A C 1
ATOM 661 O O . LYS A 1 81 ? 13.651 4.435 -1.095 1.00 91.06 81 LYS A O 1
ATOM 666 N N . ASP A 1 82 ? 11.455 4.239 -1.517 1.00 91.44 82 ASP A N 1
ATOM 667 C CA . ASP A 1 82 ? 11.022 4.756 -0.223 1.00 91.44 82 ASP A CA 1
ATOM 668 C C . ASP A 1 82 ? 9.860 3.931 0.358 1.00 91.44 82 ASP A C 1
ATOM 670 O O . ASP A 1 82 ? 8.740 3.976 -0.162 1.00 91.44 82 ASP A O 1
ATOM 674 N N . PRO A 1 83 ? 10.084 3.194 1.462 1.00 89.88 83 PRO A N 1
ATOM 675 C CA . PRO A 1 83 ? 9.024 2.468 2.153 1.00 89.88 83 PRO A CA 1
ATOM 676 C C . PRO A 1 83 ? 8.156 3.354 3.060 1.00 89.88 83 PRO A C 1
ATOM 678 O O . PRO A 1 83 ? 7.093 2.925 3.524 1.00 89.88 83 PRO A O 1
ATOM 681 N N . ALA A 1 84 ? 8.609 4.566 3.396 1.0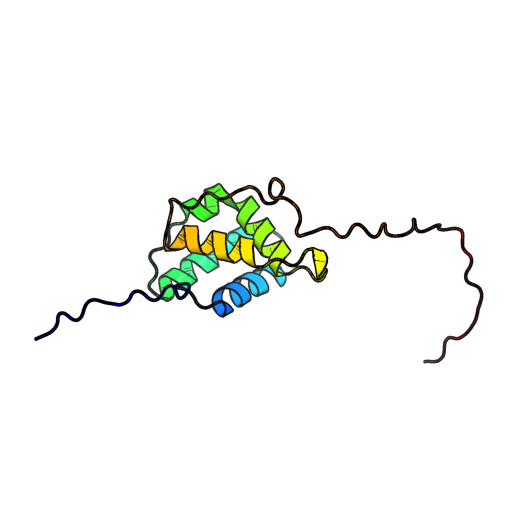0 90.12 84 ALA A N 1
ATOM 682 C CA . ALA A 1 84 ? 7.958 5.411 4.391 1.00 90.12 84 ALA A CA 1
ATOM 683 C C . ALA A 1 84 ? 6.513 5.798 4.016 1.00 90.12 84 ALA A C 1
ATOM 685 O O . ALA A 1 84 ? 5.656 5.755 4.906 1.00 90.12 84 ALA A O 1
ATOM 686 N N . PRO A 1 85 ? 6.178 6.106 2.746 1.00 91.56 85 PRO A N 1
ATOM 687 C CA . PRO A 1 85 ? 4.807 6.346 2.309 1.00 91.56 85 PRO A CA 1
ATOM 688 C C . PRO A 1 85 ? 3.855 5.192 2.620 1.00 91.56 85 PRO A C 1
ATOM 690 O O . PRO A 1 85 ? 2.739 5.424 3.092 1.00 91.56 85 PRO A O 1
ATOM 693 N N . LEU A 1 86 ? 4.295 3.950 2.398 1.00 92.12 86 LEU A N 1
ATOM 694 C CA . LEU A 1 86 ? 3.476 2.763 2.633 1.00 92.12 86 LEU A CA 1
ATOM 695 C C . LEU A 1 86 ? 3.264 2.536 4.133 1.00 92.12 86 LEU A C 1
ATOM 697 O O . LEU A 1 86 ? 2.131 2.320 4.566 1.00 92.12 86 LEU A O 1
ATOM 701 N N . ASN A 1 87 ? 4.327 2.674 4.931 1.00 89.69 87 ASN A N 1
ATOM 702 C CA . ASN A 1 87 ? 4.246 2.564 6.389 1.00 89.69 87 ASN A CA 1
ATOM 703 C C . ASN A 1 87 ? 3.280 3.609 6.970 1.00 89.69 87 ASN A C 1
ATOM 705 O O . ASN A 1 87 ? 2.342 3.251 7.682 1.00 89.69 87 ASN A O 1
ATOM 709 N N . ARG A 1 88 ? 3.434 4.887 6.589 1.00 87.62 88 ARG A N 1
ATOM 710 C CA . ARG A 1 88 ? 2.553 5.984 7.033 1.00 87.62 88 ARG A CA 1
ATOM 711 C C . ARG A 1 88 ? 1.100 5.753 6.638 1.00 87.62 88 ARG A C 1
ATOM 713 O O . ARG A 1 88 ? 0.191 6.032 7.419 1.00 87.62 88 ARG A O 1
ATOM 720 N N . PHE A 1 89 ? 0.870 5.244 5.428 1.00 88.94 89 PHE A N 1
ATOM 721 C CA . PHE A 1 89 ? -0.474 4.942 4.954 1.00 88.94 89 PHE A CA 1
ATOM 722 C C . PHE A 1 89 ? -1.174 3.909 5.844 1.00 88.94 89 PHE A C 1
ATOM 724 O O . PHE A 1 89 ? -2.334 4.099 6.230 1.00 88.94 89 PHE A O 1
ATOM 731 N N . ILE A 1 90 ? -0.478 2.825 6.191 1.00 83.56 90 ILE A N 1
ATOM 732 C CA . ILE A 1 90 ? -1.066 1.769 7.013 1.00 83.56 90 ILE A CA 1
ATOM 733 C C . ILE A 1 90 ? -1.180 2.195 8.478 1.00 83.56 90 ILE A C 1
ATOM 735 O O . ILE A 1 90 ? -2.215 1.941 9.087 1.00 83.56 90 ILE A O 1
ATOM 739 N N . GLU A 1 91 ? -0.198 2.910 9.027 1.00 82.56 91 GLU A N 1
ATOM 740 C CA . GLU A 1 91 ? -0.284 3.474 10.380 1.00 82.56 91 GLU A CA 1
ATOM 741 C C . GLU A 1 91 ? -1.517 4.369 10.546 1.00 82.56 91 GLU A C 1
ATOM 743 O O . GLU A 1 91 ? -2.290 4.185 11.489 1.00 82.56 91 GLU A O 1
ATOM 748 N N . LYS A 1 92 ? -1.774 5.260 9.578 1.00 82.56 92 LYS A N 1
ATOM 749 C CA . LYS A 1 92 ? -2.999 6.069 9.560 1.00 82.56 92 LYS A CA 1
ATOM 750 C C . LYS A 1 92 ? -4.261 5.214 9.498 1.00 82.56 92 LYS A C 1
ATOM 752 O O . LYS A 1 92 ? -5.277 5.530 10.112 1.00 82.56 92 LYS A O 1
ATOM 757 N N . THR A 1 93 ? -4.215 4.149 8.706 1.00 81.50 93 THR A N 1
ATOM 758 C CA . THR A 1 93 ? -5.364 3.268 8.490 1.00 81.50 93 THR A CA 1
ATOM 759 C C . THR A 1 93 ? -5.691 2.420 9.722 1.00 81.50 93 THR A C 1
ATOM 761 O O . THR A 1 93 ? -6.853 2.068 9.916 1.00 81.50 93 THR A O 1
ATOM 764 N N . LEU A 1 94 ? -4.689 2.091 10.540 1.00 78.31 94 LEU A N 1
ATOM 765 C CA . LEU A 1 94 ? -4.816 1.171 11.669 1.00 78.31 94 LEU A CA 1
ATOM 766 C C . LEU A 1 94 ? -4.947 1.845 13.031 1.00 78.31 94 LEU A C 1
ATOM 768 O O . LEU A 1 94 ? -5.674 1.329 13.877 1.00 78.31 94 LEU A O 1
ATOM 772 N N . PHE A 1 95 ? -4.226 2.941 13.264 1.00 71.75 95 PHE A N 1
ATOM 773 C CA . PHE A 1 95 ? -4.015 3.455 14.619 1.00 71.75 95 PHE A CA 1
ATOM 774 C C . PHE A 1 95 ? -4.450 4.904 14.782 1.00 71.75 95 PHE A C 1
ATOM 776 O O . PHE A 1 95 ? -5.009 5.243 15.821 1.00 71.75 95 PHE A O 1
ATOM 783 N N . ASP A 1 96 ? -4.219 5.753 13.777 1.00 66.94 96 ASP A N 1
ATOM 784 C CA . ASP A 1 96 ? -4.425 7.189 13.944 1.00 66.94 96 ASP A CA 1
ATOM 785 C C . ASP A 1 96 ? -4.949 7.881 12.680 1.00 66.94 96 ASP A C 1
ATOM 787 O O . ASP A 1 96 ? -4.202 8.272 11.781 1.00 66.94 96 ASP A O 1
ATOM 791 N N . SER A 1 97 ? -6.262 8.113 12.645 1.00 63.62 97 SER A N 1
ATOM 792 C CA . SER A 1 97 ? -6.903 8.861 11.564 1.00 63.62 97 SER A CA 1
ATOM 793 C C . SER A 1 97 ? -6.491 10.340 11.490 1.00 63.62 97 SER A C 1
ATOM 795 O O . SER A 1 97 ? -6.766 10.966 10.463 1.00 63.62 97 SER A O 1
ATOM 797 N N . SER A 1 98 ? -5.864 10.900 12.537 1.00 60.91 98 SER A N 1
ATOM 798 C CA . SER A 1 98 ? -5.439 12.308 12.605 1.00 60.91 98 SER A CA 1
ATOM 799 C C . SER A 1 98 ? -4.155 12.607 11.821 1.00 60.91 98 SER A C 1
ATOM 801 O O . SER A 1 98 ? -3.904 13.763 11.487 1.00 60.91 98 SER A O 1
ATOM 803 N N . ILE A 1 99 ? -3.383 11.579 11.440 1.00 66.81 99 ILE A N 1
ATOM 804 C CA . ILE A 1 99 ? -2.197 11.728 10.585 1.00 66.81 99 ILE A CA 1
ATOM 805 C C . ILE A 1 99 ? -2.604 12.331 9.234 1.00 66.81 99 ILE A C 1
ATOM 807 O O . ILE A 1 99 ? -3.453 11.781 8.532 1.00 66.81 99 ILE A O 1
ATOM 811 N N . THR A 1 100 ? -1.977 13.425 8.800 1.00 71.69 100 THR A N 1
ATOM 812 C CA . THR A 1 100 ? -2.190 13.990 7.454 1.00 71.69 100 THR A CA 1
ATOM 813 C C . THR A 1 100 ? -1.447 13.159 6.404 1.00 71.69 100 THR A C 1
ATOM 815 O O . THR A 1 100 ? -0.271 12.851 6.572 1.00 71.69 100 THR A O 1
ATOM 818 N N . LEU A 1 101 ? -2.133 12.774 5.318 1.00 74.94 101 LEU A N 1
ATOM 819 C CA . LEU A 1 101 ? -1.482 12.153 4.158 1.00 74.94 101 LEU A CA 1
ATOM 820 C C . LEU A 1 101 ? -1.239 13.234 3.116 1.00 74.94 101 LEU A C 1
ATOM 822 O O . LEU A 1 101 ? -2.191 13.733 2.515 1.00 74.94 101 LEU A O 1
ATOM 826 N N . GLU A 1 102 ? 0.020 13.585 2.909 1.00 77.81 102 GLU A N 1
ATOM 827 C CA . GLU A 1 102 ? 0.407 14.473 1.820 1.00 77.81 102 GLU A CA 1
ATOM 828 C C . GLU A 1 102 ? 0.479 13.691 0.510 1.00 77.81 102 GLU A C 1
ATOM 830 O O . GLU A 1 102 ? 0.766 12.488 0.490 1.00 77.81 102 GLU A O 1
ATOM 835 N N . ARG A 1 103 ? 0.186 14.354 -0.613 1.00 78.62 103 ARG A N 1
ATOM 836 C CA . ARG A 1 103 ? 0.377 13.706 -1.911 1.00 78.62 103 ARG A CA 1
ATOM 837 C C . ARG A 1 103 ? 1.876 13.550 -2.113 1.00 78.62 103 ARG A C 1
ATOM 839 O O . ARG A 1 103 ? 2.614 14.515 -1.979 1.00 78.62 103 ARG A O 1
ATOM 846 N N . LEU A 1 104 ? 2.302 12.370 -2.547 1.00 78.75 104 LEU A N 1
ATOM 847 C CA . LEU A 1 104 ? 3.728 12.058 -2.721 1.00 78.75 104 LEU A CA 1
ATOM 848 C C . LEU A 1 104 ? 4.436 12.941 -3.759 1.00 78.75 104 LEU A C 1
ATOM 850 O O . LEU A 1 104 ? 5.655 13.028 -3.784 1.00 78.75 104 LEU A O 1
ATOM 854 N N . ARG A 1 105 ? 3.666 13.622 -4.612 1.00 73.06 105 ARG A N 1
ATOM 855 C CA . ARG A 1 105 ? 4.184 14.610 -5.565 1.00 73.06 105 ARG A CA 1
ATOM 856 C C . ARG A 1 105 ? 4.487 15.978 -4.927 1.00 73.06 105 ARG A C 1
ATOM 858 O O . ARG A 1 105 ? 5.192 16.770 -5.535 1.00 73.06 105 ARG A O 1
ATOM 865 N N . ASP A 1 106 ? 3.844 16.281 -3.798 1.00 69.25 106 ASP A N 1
ATOM 866 C CA . ASP A 1 106 ? 3.922 17.574 -3.112 1.00 69.25 106 ASP A CA 1
ATOM 867 C C . ASP A 1 106 ? 5.011 17.533 -2.013 1.00 69.25 106 ASP A C 1
ATOM 869 O O . ASP A 1 106 ? 5.523 18.573 -1.608 1.00 69.25 106 ASP A O 1
ATOM 873 N N . SER A 1 107 ? 5.413 16.333 -1.572 1.00 60.81 107 SER A N 1
ATOM 874 C CA . SER A 1 107 ? 6.577 16.115 -0.711 1.00 60.81 107 SER A CA 1
ATOM 875 C C . SER A 1 107 ? 7.880 16.358 -1.475 1.00 60.81 107 SER A C 1
ATOM 877 O O . SER A 1 107 ? 8.061 15.847 -2.582 1.00 60.81 107 SER A O 1
ATOM 879 N N . ALA A 1 108 ? 8.795 17.130 -0.879 1.00 54.41 108 ALA A N 1
ATOM 880 C CA . ALA A 1 108 ? 10.118 17.371 -1.446 1.00 54.41 108 ALA A CA 1
ATOM 881 C C . ALA A 1 108 ? 10.827 16.033 -1.738 1.00 54.41 108 ALA A C 1
ATOM 883 O O . ALA A 1 108 ? 10.750 15.120 -0.910 1.00 54.41 108 ALA A O 1
ATOM 884 N N . PRO A 1 109 ? 11.509 15.894 -2.890 1.00 53.84 109 PRO A N 1
ATOM 885 C CA . PRO A 1 109 ? 12.252 14.682 -3.193 1.00 53.84 109 PRO A CA 1
ATOM 886 C C . PRO A 1 109 ? 13.315 14.445 -2.109 1.00 53.84 109 PRO A C 1
ATOM 888 O O . PRO A 1 109 ? 13.896 15.419 -1.611 1.00 53.84 109 PRO A O 1
ATOM 891 N N . PRO A 1 110 ? 13.586 13.183 -1.736 1.00 49.44 110 PRO A N 1
ATOM 892 C CA . PRO A 1 110 ? 14.698 12.877 -0.851 1.00 49.44 110 PRO A CA 1
ATOM 893 C C . PRO A 1 110 ? 15.981 13.470 -1.452 1.00 49.44 110 PRO A C 1
ATOM 895 O O . PRO A 1 110 ? 16.225 13.351 -2.649 1.00 49.44 110 PRO A O 1
ATOM 898 N N . ASN A 1 111 ? 16.708 14.210 -0.611 1.00 47.59 111 ASN A N 1
ATOM 899 C CA . ASN A 1 111 ? 17.930 14.979 -0.866 1.00 47.59 111 ASN A CA 1
ATOM 900 C C . ASN A 1 111 ? 18.594 14.718 -2.238 1.00 47.59 111 ASN A C 1
ATOM 902 O O . ASN A 1 111 ? 19.444 13.842 -2.383 1.00 47.59 111 ASN A O 1
ATOM 906 N N . GLN A 1 112 ? 18.223 15.506 -3.252 1.00 51.50 112 GLN A N 1
ATOM 907 C CA . GLN A 1 112 ? 18.894 15.483 -4.549 1.00 51.50 112 GLN A CA 1
ATOM 908 C C . GLN A 1 112 ? 20.267 16.145 -4.414 1.00 51.50 112 GLN A C 1
ATOM 910 O O . GLN A 1 112 ? 20.392 17.365 -4.547 1.00 51.50 112 GLN A O 1
ATOM 915 N N . THR A 1 113 ? 21.322 15.353 -4.238 1.00 39.41 113 THR A N 1
ATOM 916 C CA . THR A 1 113 ? 22.624 15.757 -4.774 1.00 39.41 113 THR A CA 1
ATOM 917 C C . THR A 1 113 ? 22.465 15.732 -6.289 1.00 39.41 113 THR A C 1
ATOM 919 O O . THR A 1 113 ? 22.548 14.680 -6.914 1.00 39.41 113 THR A O 1
ATOM 922 N N . ARG A 1 114 ? 22.135 16.883 -6.887 1.00 42.22 114 ARG A N 1
ATOM 923 C CA . ARG A 1 114 ? 22.116 17.050 -8.344 1.00 42.22 114 ARG A CA 1
ATOM 924 C C . ARG A 1 114 ? 23.540 16.880 -8.875 1.00 42.22 114 ARG A C 1
ATOM 926 O O . ARG A 1 114 ? 24.226 17.868 -9.115 1.00 42.22 114 ARG A O 1
ATOM 933 N N . THR A 1 115 ? 23.971 15.650 -9.108 1.00 39.25 115 THR A N 1
ATOM 934 C CA . THR A 1 115 ? 24.939 15.397 -10.169 1.00 39.25 115 THR A CA 1
ATOM 935 C C . THR A 1 115 ? 24.103 15.235 -11.425 1.00 39.25 115 THR A C 1
ATOM 937 O O . THR A 1 115 ? 23.397 14.244 -11.586 1.00 39.25 115 THR A O 1
ATOM 940 N N . ALA A 1 116 ? 24.082 16.275 -12.258 1.00 39.44 116 ALA A N 1
ATOM 941 C CA . ALA A 1 116 ? 23.451 16.210 -13.565 1.00 39.44 116 ALA A CA 1
ATOM 942 C C . ALA A 1 116 ? 23.964 14.958 -14.292 1.00 39.44 116 ALA A C 1
ATOM 944 O O . ALA A 1 116 ? 25.173 14.810 -14.476 1.00 39.44 116 ALA A O 1
ATOM 945 N N . LEU A 1 117 ? 23.059 14.054 -14.672 1.00 47.91 117 LEU A N 1
ATOM 946 C CA . LEU A 1 117 ? 23.390 13.011 -15.634 1.00 47.91 117 LEU A CA 1
ATOM 947 C C . LEU A 1 117 ? 23.870 13.729 -16.906 1.00 47.91 117 LEU A C 1
ATOM 949 O O . LEU A 1 117 ? 23.152 14.616 -17.383 1.00 47.91 117 LEU A O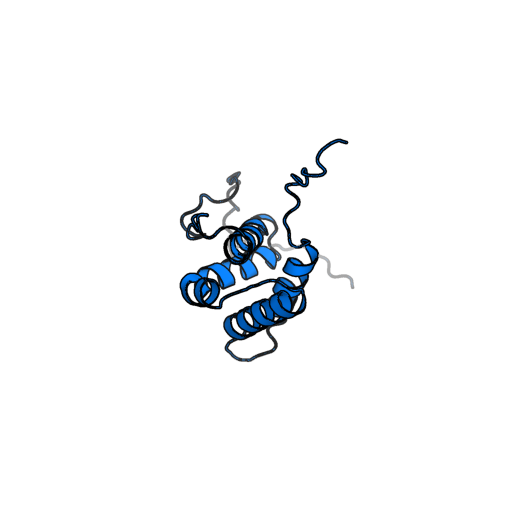 1
ATOM 953 N N . PRO A 1 118 ? 25.068 13.425 -17.437 1.00 43.81 118 PRO A N 1
ATOM 954 C CA . PRO A 1 118 ? 25.479 13.998 -18.705 1.00 43.81 118 PRO A CA 1
ATOM 955 C C . PRO A 1 118 ? 24.455 13.584 -19.762 1.00 43.81 118 PRO A C 1
ATOM 957 O O . PRO A 1 118 ? 24.021 12.431 -19.803 1.00 43.81 118 PRO A O 1
ATOM 960 N N . CYS A 1 119 ? 24.023 14.547 -20.576 1.00 46.88 119 CYS A N 1
ATOM 961 C CA . CYS A 1 119 ? 23.131 14.293 -21.698 1.00 46.88 119 CYS A CA 1
ATOM 962 C C . CYS A 1 119 ? 23.709 13.153 -22.544 1.00 46.88 119 CYS A C 1
ATOM 964 O O . CYS A 1 119 ? 24.843 13.247 -23.009 1.00 46.88 119 CYS A O 1
ATOM 966 N N . PHE A 1 120 ? 22.939 12.081 -22.724 1.00 42.56 120 PHE A N 1
ATOM 967 C CA . PHE A 1 120 ? 23.303 10.995 -23.624 1.00 42.56 120 PHE A CA 1
ATOM 968 C C . PHE A 1 120 ? 23.263 11.546 -25.056 1.00 42.56 120 PHE A C 1
ATOM 970 O O . PHE A 1 120 ? 22.189 11.895 -25.548 1.00 42.56 120 PHE A O 1
ATOM 977 N N . ASP A 1 121 ? 24.427 11.693 -25.688 1.00 48.16 121 ASP A N 1
ATOM 978 C CA . ASP A 1 121 ? 24.546 12.079 -27.094 1.00 48.16 121 ASP A CA 1
ATOM 979 C C . ASP A 1 121 ? 24.487 10.804 -27.953 1.00 48.16 121 ASP A C 1
ATOM 981 O O . ASP A 1 121 ? 25.411 9.987 -27.892 1.00 48.16 121 ASP A O 1
ATOM 985 N N . PRO A 1 122 ? 23.419 10.587 -28.743 1.00 41.78 122 PRO A N 1
ATOM 986 C CA . PRO A 1 122 ? 23.260 9.378 -29.544 1.00 41.78 122 PRO A CA 1
ATOM 987 C C . PRO A 1 122 ? 24.242 9.274 -30.728 1.00 41.78 122 PRO A C 1
ATOM 989 O O . PRO A 1 122 ? 24.158 8.304 -31.475 1.00 41.78 122 PRO A O 1
ATOM 992 N N . ASN A 1 123 ? 25.166 10.229 -30.912 1.00 43.16 123 ASN A N 1
ATOM 993 C CA . ASN A 1 123 ? 26.170 10.212 -31.984 1.00 43.16 123 ASN A CA 1
ATOM 994 C C . ASN A 1 123 ? 27.617 9.961 -31.519 1.00 43.16 123 ASN A C 1
ATOM 996 O O . ASN A 1 123 ? 28.550 10.181 -32.292 1.00 43.16 123 ASN A O 1
ATOM 1000 N N . GLN A 1 124 ? 27.842 9.476 -30.295 1.00 43.72 124 GLN A N 1
ATOM 1001 C CA . GLN A 1 124 ? 29.168 8.996 -29.886 1.00 43.72 124 GLN A CA 1
ATOM 1002 C C . GLN A 1 124 ? 29.323 7.521 -30.287 1.00 43.72 124 GLN A C 1
ATOM 1004 O O . GLN A 1 124 ? 28.820 6.613 -29.628 1.00 43.72 124 GLN A O 1
ATOM 1009 N N . SER A 1 125 ? 29.992 7.280 -31.414 1.00 43.00 125 SER A N 1
ATOM 1010 C CA . SER A 1 125 ? 30.407 5.948 -31.852 1.00 43.00 125 SER A CA 1
ATOM 1011 C C . SER A 1 125 ? 31.529 5.423 -30.950 1.00 43.00 125 SER A C 1
ATOM 1013 O O . SER A 1 125 ? 32.696 5.760 -31.158 1.00 43.00 125 SER A O 1
ATOM 1015 N N . GLU A 1 126 ? 31.202 4.588 -29.965 1.00 44.09 126 GLU A N 1
ATOM 1016 C CA . GLU A 1 126 ? 32.209 3.805 -29.241 1.00 44.09 126 GLU A CA 1
ATOM 1017 C C . GLU A 1 126 ? 32.605 2.574 -30.069 1.00 44.09 126 GLU A C 1
ATOM 1019 O O . GLU A 1 126 ? 32.056 1.480 -29.948 1.00 44.09 126 GLU A O 1
ATOM 1024 N N . ASP A 1 127 ? 33.575 2.788 -30.955 1.00 45.44 127 ASP A N 1
ATOM 1025 C CA . ASP A 1 127 ? 34.452 1.742 -31.466 1.00 45.44 127 ASP A CA 1
ATOM 1026 C C . ASP A 1 127 ? 35.508 1.421 -30.398 1.00 45.44 127 ASP A C 1
ATOM 1028 O O . ASP A 1 127 ? 36.430 2.207 -30.173 1.00 45.44 127 ASP A O 1
ATOM 1032 N N . ASN A 1 128 ? 35.357 0.287 -29.708 1.00 39.19 128 ASN A N 1
ATOM 1033 C CA . ASN A 1 128 ? 36.446 -0.683 -29.561 1.00 39.19 128 ASN A CA 1
ATOM 1034 C C . ASN A 1 128 ? 36.031 -1.917 -28.747 1.00 39.19 128 ASN A C 1
ATOM 1036 O O . ASN A 1 128 ? 35.919 -1.886 -27.526 1.00 39.19 128 ASN A O 1
ATOM 1040 N N . GLY A 1 129 ? 35.913 -3.035 -29.463 1.00 42.25 129 GLY A N 1
ATOM 1041 C CA . GLY A 1 129 ? 36.521 -4.311 -29.088 1.00 42.25 129 GLY A CA 1
ATOM 1042 C C . GLY A 1 129 ? 36.210 -4.907 -27.712 1.00 42.25 129 GLY A C 1
ATOM 1043 O O . GLY A 1 129 ? 36.877 -4.598 -26.729 1.00 42.25 129 GLY A O 1
ATOM 1044 N N . ARG A 1 130 ? 35.359 -5.946 -27.717 1.00 33.97 130 ARG A N 1
ATOM 1045 C CA . ARG A 1 130 ? 35.689 -7.342 -27.326 1.00 33.97 130 ARG A CA 1
ATOM 1046 C C . ARG A 1 130 ? 34.464 -8.042 -26.725 1.00 33.97 130 ARG A C 1
ATOM 1048 O O . ARG A 1 130 ? 34.276 -8.073 -25.518 1.00 33.97 130 ARG A O 1
ATOM 1055 N N . CYS A 1 131 ? 33.670 -8.682 -27.584 1.00 34.22 131 CYS A N 1
ATOM 1056 C CA . CYS A 1 131 ? 32.830 -9.803 -27.163 1.00 34.22 131 CYS A CA 1
ATOM 1057 C C . CYS A 1 131 ? 33.730 -11.021 -26.927 1.00 34.22 131 CYS A C 1
ATOM 1059 O O . CYS A 1 131 ? 34.350 -11.512 -27.871 1.00 34.22 131 CYS A O 1
ATOM 1061 N N . GLN A 1 132 ? 33.778 -11.526 -25.696 1.00 38.22 132 GLN A N 1
ATOM 1062 C CA . GLN A 1 132 ? 33.992 -12.948 -25.444 1.00 38.22 132 GLN A CA 1
ATOM 1063 C C . GLN A 1 132 ? 33.019 -13.407 -24.354 1.00 38.22 132 GLN A C 1
ATOM 1065 O O . GLN A 1 132 ? 33.119 -12.931 -23.229 1.00 38.22 132 GLN A O 1
ATOM 1070 N N . ILE A 1 133 ? 32.128 -14.312 -24.792 1.00 41.03 133 ILE A N 1
ATOM 1071 C CA . ILE A 1 133 ? 31.267 -15.284 -24.083 1.00 41.03 133 ILE A CA 1
ATOM 1072 C C . ILE A 1 133 ? 30.470 -14.816 -22.864 1.00 41.03 133 ILE A C 1
ATOM 1074 O O . ILE A 1 133 ? 31.058 -14.646 -21.778 1.00 41.03 133 ILE A O 1
#